Protein AF-A0A259S2K9-F1 (afdb_monomer)

Secondary structure (DSSP, 8-state):
-HHHHHHHHHHHHHHHHHHHHHHHHHTTGGGG-SBPTTT--BHHHHHHHHHHHHHHHHHHHHTTPPPPPHHHHHHHHHHHTT-TTHHHHHHHHHHHHHHS------

Sequence (106 aa):
MSNSIEWQQRYRRDFEELRSVFSAAAEHRSEREHFDAATGELGWVLYERDVMHDAVNRLRARLGRGPVTEDDVLRVERSASGHIDYAQKFALGCADLVHEESFARA

Structure (mmCIF, N/CA/C/O backbone):
data_AF-A0A259S2K9-F1
#
_entry.id   AF-A0A259S2K9-F1
#
loop_
_atom_site.group_PDB
_atom_site.id
_atom_site.type_symbol
_atom_site.label_atom_id
_atom_site.label_alt_id
_atom_site.label_comp_id
_atom_site.label_asym_id
_atom_site.label_entity_id
_atom_site.label_seq_id
_atom_site.pdbx_PDB_ins_code
_atom_site.Cartn_x
_atom_site.Cartn_y
_atom_site.Cartn_z
_atom_site.occupancy
_atom_site.B_iso_or_equiv
_atom_site.auth_seq_id
_atom_site.auth_comp_id
_atom_site.auth_asym_id
_atom_site.auth_atom_id
_atom_site.pdbx_PDB_model_num
ATOM 1 N N . MET A 1 1 ? -11.110 4.839 28.355 1.00 51.06 1 MET A N 1
ATOM 2 C CA . MET A 1 1 ? -9.664 4.518 28.265 1.00 51.06 1 MET A CA 1
ATOM 3 C C . MET A 1 1 ? -9.380 3.193 27.549 1.00 51.06 1 MET A C 1
ATOM 5 O O . MET A 1 1 ? -8.422 3.155 26.794 1.00 51.06 1 MET A O 1
ATOM 9 N N . SER A 1 2 ? -10.216 2.154 27.692 1.00 60.84 2 SER A N 1
ATOM 10 C CA . SER A 1 2 ? -10.039 0.846 27.021 1.00 60.84 2 SER A CA 1
ATOM 11 C C . SER A 1 2 ? -9.989 0.921 25.475 1.00 60.84 2 SER A C 1
ATOM 13 O O . SER A 1 2 ? -9.100 0.344 24.858 1.00 60.84 2 SER A O 1
ATOM 15 N N . ASN A 1 3 ? -10.819 1.778 24.863 1.00 73.19 3 ASN A N 1
ATOM 16 C CA . ASN A 1 3 ? -10.915 1.928 23.400 1.00 73.19 3 ASN A CA 1
ATOM 17 C C . ASN A 1 3 ? -9.629 2.461 22.714 1.00 73.19 3 ASN A C 1
ATOM 19 O O . ASN A 1 3 ? -9.413 2.225 21.530 1.00 73.19 3 ASN A O 1
ATOM 23 N N . SER A 1 4 ? -8.760 3.177 23.445 1.00 80.88 4 SER A N 1
ATOM 24 C CA . SER A 1 4 ? -7.517 3.749 22.888 1.00 80.88 4 SER A CA 1
ATOM 25 C C . SER A 1 4 ? -6.399 2.705 22.784 1.00 80.88 4 SER A C 1
ATOM 27 O O . SER A 1 4 ? -5.699 2.633 21.778 1.00 80.88 4 SER A O 1
ATOM 29 N N . ILE A 1 5 ? -6.277 1.834 23.792 1.00 88.38 5 ILE A N 1
ATOM 30 C CA . ILE A 1 5 ? -5.250 0.783 23.828 1.00 88.38 5 ILE A CA 1
ATOM 31 C C . ILE A 1 5 ? -5.527 -0.271 22.752 1.00 88.38 5 ILE A C 1
ATOM 33 O O . ILE A 1 5 ? -4.612 -0.680 22.041 1.00 88.38 5 ILE A O 1
ATOM 37 N N . GLU A 1 6 ? -6.784 -0.687 22.593 1.00 89.69 6 GLU A N 1
ATOM 38 C CA . GLU A 1 6 ? -7.169 -1.644 21.550 1.00 89.69 6 GLU A CA 1
ATOM 39 C C . GLU A 1 6 ? -6.932 -1.084 20.144 1.00 89.69 6 GLU A C 1
ATOM 41 O O . GLU A 1 6 ? -6.423 -1.793 19.273 1.00 89.69 6 GLU A O 1
ATOM 46 N N . TRP A 1 7 ? -7.229 0.203 19.932 1.00 90.00 7 TRP A N 1
ATOM 47 C CA . TRP A 1 7 ? -6.943 0.871 18.666 1.00 90.00 7 TRP A CA 1
ATOM 48 C C . TRP A 1 7 ? -5.440 0.887 18.364 1.00 90.00 7 TRP A C 1
ATOM 50 O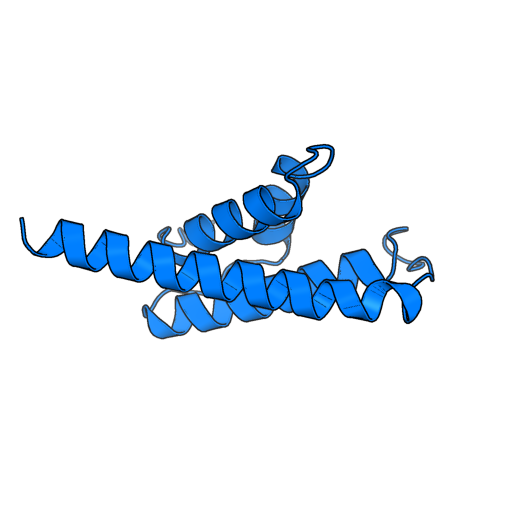 O . TRP A 1 7 ? -5.043 0.460 17.283 1.00 90.00 7 TRP A O 1
ATOM 60 N N . GLN A 1 8 ? -4.602 1.285 19.327 1.00 92.56 8 GLN A N 1
ATOM 61 C CA . GLN A 1 8 ? -3.143 1.325 19.158 1.00 92.56 8 GLN A CA 1
ATOM 62 C C . GLN A 1 8 ? -2.553 -0.060 18.875 1.00 92.56 8 GLN A C 1
ATOM 64 O O . GLN A 1 8 ? -1.662 -0.204 18.038 1.00 92.56 8 GLN A O 1
ATOM 69 N N . GLN A 1 9 ? -3.046 -1.097 19.559 1.00 95.19 9 GLN A N 1
ATOM 70 C CA . GLN A 1 9 ? -2.589 -2.467 19.330 1.00 95.19 9 GLN A CA 1
ATOM 71 C C . GLN A 1 9 ? -2.954 -2.971 17.937 1.00 95.19 9 GLN A C 1
ATOM 73 O O . GLN A 1 9 ? -2.133 -3.634 17.302 1.00 95.19 9 GLN A O 1
ATOM 78 N N . ARG A 1 10 ? -4.164 -2.658 17.466 1.00 95.75 10 ARG A N 1
ATOM 79 C CA . ARG A 1 10 ? -4.612 -3.019 16.123 1.00 95.75 10 ARG A CA 1
ATOM 80 C C . ARG A 1 10 ? -3.825 -2.268 15.052 1.00 95.75 10 ARG A C 1
ATOM 82 O O . ARG A 1 10 ? -3.245 -2.925 14.203 1.00 95.75 10 ARG A O 1
ATOM 89 N N . TYR A 1 11 ? -3.704 -0.945 15.169 1.00 96.31 11 TYR A N 1
ATOM 90 C CA . TYR A 1 11 ? -2.917 -0.132 14.237 1.00 96.31 11 TYR A CA 1
ATOM 91 C C . TYR A 1 11 ? -1.484 -0.652 14.113 1.00 9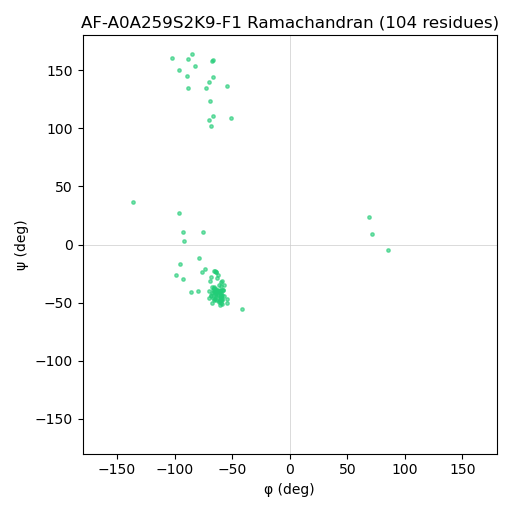6.31 11 TYR A C 1
ATOM 93 O O . TYR A 1 11 ? -0.983 -0.874 13.017 1.00 96.31 11 TYR A O 1
ATOM 101 N N . ARG A 1 12 ? -0.831 -0.932 15.249 1.00 97.50 12 ARG A N 1
ATOM 102 C CA . ARG A 1 12 ? 0.523 -1.494 15.251 1.00 97.50 12 ARG A CA 1
ATOM 103 C C . ARG A 1 12 ? 0.586 -2.851 14.551 1.00 97.50 12 ARG A C 1
ATOM 105 O O . ARG A 1 12 ? 1.554 -3.111 13.852 1.00 97.50 12 ARG A O 1
ATOM 112 N N . ARG A 1 13 ? -0.410 -3.720 14.747 1.00 98.25 13 ARG A N 1
ATOM 113 C CA . ARG A 1 13 ? -0.470 -5.024 14.070 1.00 98.25 13 ARG A CA 1
ATOM 114 C C . ARG A 1 13 ? -0.604 -4.855 12.559 1.00 98.25 13 ARG A C 1
ATOM 116 O O . ARG A 1 13 ? 0.146 -5.491 11.829 1.00 98.25 13 ARG A O 1
ATOM 123 N N . ASP A 1 14 ? -1.520 -4.001 12.122 1.00 98.19 14 ASP A N 1
ATOM 124 C CA . ASP A 1 14 ? -1.809 -3.782 10.705 1.00 98.19 14 ASP A CA 1
ATOM 125 C C . ASP A 1 14 ? -0.605 -3.123 10.004 1.00 98.19 14 ASP A C 1
ATOM 127 O O . ASP A 1 14 ? -0.211 -3.549 8.921 1.00 98.19 14 ASP A O 1
ATOM 131 N N . PHE A 1 15 ? 0.068 -2.177 10.669 1.00 98.31 15 PHE A N 1
ATOM 132 C CA . PHE A 1 15 ? 1.341 -1.609 10.216 1.00 98.31 15 PHE A CA 1
ATOM 133 C C . PHE A 1 15 ? 2.446 -2.667 10.056 1.00 98.31 15 PHE A C 1
ATOM 135 O O . PHE A 1 15 ? 3.123 -2.700 9.030 1.00 98.31 15 PHE A O 1
ATOM 142 N N . GLU A 1 16 ? 2.639 -3.543 11.046 1.00 98.44 16 GLU A N 1
ATOM 143 C CA . GLU A 1 16 ? 3.656 -4.600 10.969 1.00 98.44 16 GLU A CA 1
ATOM 144 C C . GLU A 1 16 ? 3.339 -5.631 9.874 1.00 98.44 16 GLU A C 1
ATOM 146 O O . GLU A 1 16 ? 4.247 -6.078 9.171 1.00 98.44 16 GLU A O 1
ATOM 151 N N . GLU A 1 17 ? 2.058 -5.967 9.676 1.00 98.50 17 GLU A N 1
ATOM 152 C CA . GLU A 1 17 ? 1.604 -6.824 8.573 1.00 98.50 17 GLU A CA 1
ATOM 153 C C . GLU A 1 17 ? 1.932 -6.183 7.218 1.00 98.50 17 GLU A C 1
ATOM 155 O O . GLU A 1 17 ? 2.555 -6.824 6.374 1.00 98.50 17 GLU A O 1
ATOM 160 N N . LEU A 1 18 ? 1.592 -4.906 7.026 1.00 98.62 18 LEU A N 1
ATOM 161 C CA . LEU A 1 18 ? 1.878 -4.167 5.793 1.00 98.62 18 LEU A CA 1
ATOM 162 C C . LEU A 1 18 ? 3.380 -4.032 5.529 1.00 98.62 18 LEU A C 1
ATOM 164 O O . LEU A 1 18 ? 3.830 -4.209 4.399 1.00 98.62 18 LEU A O 1
ATOM 168 N N . ARG A 1 19 ? 4.179 -3.789 6.571 1.00 98.19 19 ARG A N 1
ATOM 169 C CA . ARG A 1 19 ? 5.640 -3.755 6.455 1.00 98.19 19 ARG A CA 1
ATOM 170 C C . ARG A 1 19 ? 6.196 -5.109 6.015 1.00 98.19 19 ARG A C 1
ATOM 172 O O . ARG A 1 19 ? 7.048 -5.156 5.134 1.00 98.19 19 ARG A O 1
ATOM 179 N N . SER A 1 20 ? 5.696 -6.202 6.594 1.00 98.31 20 SER A N 1
ATOM 180 C CA . SER A 1 20 ? 6.091 -7.559 6.207 1.00 98.31 20 SER A CA 1
ATOM 181 C C . SER A 1 20 ? 5.687 -7.894 4.770 1.00 98.31 20 SER A C 1
ATOM 183 O O . SER A 1 20 ? 6.470 -8.514 4.057 1.00 98.31 20 SER A O 1
ATOM 185 N N . VAL A 1 21 ? 4.484 -7.493 4.346 1.00 98.44 21 VAL A N 1
ATOM 186 C CA . VAL A 1 21 ? 3.997 -7.665 2.970 1.00 98.44 21 VAL A CA 1
ATOM 187 C C . VAL A 1 21 ? 4.902 -6.930 1.985 1.00 98.44 21 VAL A C 1
ATOM 189 O O . VAL A 1 21 ? 5.344 -7.526 1.005 1.00 98.44 21 VAL A O 1
ATOM 192 N N . PHE A 1 22 ? 5.235 -5.670 2.274 1.00 98.00 22 PHE A N 1
ATOM 193 C CA . PHE A 1 22 ? 6.139 -4.890 1.438 1.00 98.00 22 PHE A CA 1
ATOM 194 C C . PHE A 1 22 ? 7.526 -5.540 1.333 1.00 98.00 22 PHE A C 1
ATOM 196 O O . PHE A 1 22 ? 8.068 -5.671 0.238 1.00 98.00 22 PHE A O 1
ATOM 203 N N . SER A 1 23 ? 8.098 -5.985 2.458 1.00 96.94 23 SER A N 1
ATOM 204 C CA . SER A 1 23 ? 9.396 -6.670 2.459 1.00 96.94 23 SER A CA 1
ATOM 205 C C . SER A 1 23 ? 9.383 -7.940 1.610 1.00 96.94 23 SER A C 1
ATOM 207 O O . SER A 1 23 ? 10.302 -8.127 0.822 1.00 96.94 23 SER A O 1
ATOM 209 N N . ALA A 1 24 ? 8.332 -8.758 1.710 1.00 97.94 24 ALA A N 1
ATOM 210 C CA . ALA A 1 24 ? 8.190 -9.955 0.886 1.00 97.94 24 ALA A CA 1
ATOM 211 C C . ALA A 1 24 ? 8.058 -9.614 -0.609 1.00 97.94 24 ALA A C 1
ATOM 213 O O . ALA A 1 24 ? 8.678 -10.261 -1.445 1.00 97.94 24 ALA A O 1
ATOM 214 N N . ALA A 1 25 ? 7.306 -8.568 -0.969 1.00 97.44 25 ALA A N 1
ATOM 215 C CA . ALA A 1 25 ? 7.211 -8.122 -2.360 1.00 97.44 25 ALA A CA 1
ATOM 216 C C . ALA A 1 25 ? 8.569 -7.647 -2.909 1.00 97.44 25 ALA A C 1
ATOM 218 O O . ALA A 1 25 ? 8.934 -7.985 -4.037 1.00 97.44 25 ALA A O 1
ATOM 219 N N . ALA A 1 26 ? 9.344 -6.929 -2.091 1.00 95.81 26 ALA A N 1
ATOM 220 C CA . ALA A 1 26 ? 10.656 -6.406 -2.461 1.00 95.81 26 ALA A CA 1
ATOM 221 C C . ALA A 1 26 ? 11.709 -7.501 -2.725 1.00 95.81 26 ALA A C 1
ATOM 223 O O . ALA A 1 26 ? 12.672 -7.254 -3.456 1.00 95.81 26 ALA A O 1
ATOM 224 N N . GLU A 1 27 ? 11.537 -8.712 -2.185 1.00 97.06 27 GLU A N 1
ATOM 225 C CA . GLU A 1 27 ? 12.404 -9.864 -2.487 1.00 97.06 27 GLU A CA 1
ATOM 226 C C . GLU A 1 27 ? 12.320 -10.284 -3.967 1.00 97.06 27 GLU A C 1
ATOM 228 O O . GLU A 1 27 ? 13.286 -10.819 -4.507 1.00 97.06 27 GLU A O 1
ATOM 233 N N . HIS A 1 28 ? 11.223 -9.952 -4.657 1.00 95.31 28 HIS A N 1
ATOM 234 C CA . HIS A 1 28 ? 10.996 -10.280 -6.069 1.00 95.31 28 HIS A CA 1
ATOM 235 C C . HIS A 1 28 ? 11.441 -9.182 -7.051 1.00 95.31 28 HIS A C 1
ATOM 237 O O . HIS A 1 28 ? 11.130 -9.251 -8.242 1.00 95.31 28 HIS A O 1
ATOM 243 N N . ARG A 1 29 ? 12.167 -8.150 -6.597 1.00 96.44 29 ARG A N 1
ATOM 244 C CA . ARG A 1 29 ? 12.600 -7.034 -7.464 1.00 96.44 29 ARG A CA 1
ATOM 245 C C . ARG A 1 29 ? 13.415 -7.485 -8.672 1.00 96.44 29 ARG A C 1
ATOM 247 O O . ARG A 1 29 ? 13.158 -7.032 -9.786 1.00 96.44 29 ARG A O 1
ATOM 254 N N . SER A 1 30 ? 14.363 -8.392 -8.448 1.00 96.12 30 SER A N 1
ATOM 255 C CA . SER A 1 30 ? 15.262 -8.915 -9.485 1.00 96.12 30 SER A CA 1
ATOM 256 C C . SER A 1 30 ? 14.529 -9.710 -10.569 1.00 96.12 30 SER A C 1
ATOM 258 O O . SER A 1 30 ? 15.004 -9.818 -11.694 1.00 96.12 30 SER A O 1
ATOM 260 N N . GLU A 1 31 ? 13.341 -10.237 -10.270 1.00 94.81 31 GLU A N 1
ATOM 261 C CA . GLU A 1 31 ? 12.504 -10.955 -11.235 1.00 94.81 31 GLU A CA 1
ATOM 262 C C . GLU A 1 31 ? 11.738 -9.992 -12.162 1.00 94.81 31 GLU A C 1
ATOM 264 O O . GLU A 1 31 ? 11.134 -10.416 -13.150 1.00 94.81 31 GLU A O 1
ATOM 269 N N . ARG A 1 32 ? 11.727 -8.687 -11.847 1.00 94.06 32 ARG A N 1
ATOM 270 C CA . ARG A 1 32 ? 10.827 -7.688 -12.445 1.00 94.06 32 ARG A CA 1
ATOM 271 C C . ARG A 1 32 ? 11.538 -6.383 -12.819 1.00 94.06 32 ARG A C 1
ATOM 273 O O . ARG A 1 32 ? 10.957 -5.305 -12.736 1.00 94.06 32 ARG A O 1
ATOM 280 N N . GLU A 1 33 ? 12.781 -6.471 -13.282 1.00 93.31 33 GLU A N 1
ATOM 281 C CA . GLU A 1 33 ? 13.618 -5.320 -13.680 1.00 93.31 33 GLU A CA 1
ATOM 282 C C . GLU A 1 33 ? 13.239 -4.685 -15.036 1.00 93.31 33 GLU A C 1
ATOM 284 O O . GLU A 1 33 ? 13.971 -3.856 -15.574 1.00 93.31 33 GLU A O 1
ATOM 289 N N . HIS A 1 34 ? 12.098 -5.060 -15.616 1.00 94.12 34 HIS A N 1
ATOM 290 C CA . HIS A 1 34 ? 11.606 -4.483 -16.865 1.00 94.12 34 HIS A CA 1
ATOM 291 C C . HIS A 1 34 ? 10.875 -3.163 -16.613 1.00 94.12 34 HIS A C 1
ATOM 293 O O . HIS A 1 34 ? 10.298 -2.965 -15.550 1.00 94.12 34 HIS A O 1
ATOM 299 N N . PHE A 1 35 ? 10.856 -2.278 -17.606 1.00 95.62 35 PHE A N 1
ATOM 300 C CA . PHE A 1 35 ? 9.967 -1.119 -17.598 1.00 95.62 35 PHE A CA 1
ATOM 301 C C . PHE A 1 35 ? 8.630 -1.495 -18.227 1.00 95.62 35 PHE A C 1
ATOM 303 O O . PHE A 1 35 ? 8.592 -2.131 -19.284 1.00 95.62 35 PHE A O 1
ATOM 310 N N . ASP A 1 36 ? 7.542 -1.090 -17.589 1.00 94.31 36 ASP A N 1
ATOM 311 C CA . ASP A 1 36 ? 6.211 -1.172 -18.164 1.00 94.31 36 ASP A CA 1
ATOM 312 C C . ASP A 1 36 ? 6.030 -0.112 -19.260 1.00 94.31 36 ASP A C 1
ATOM 314 O O . ASP A 1 36 ? 6.396 1.053 -19.101 1.00 94.31 36 ASP A O 1
ATOM 318 N N . ALA A 1 37 ? 5.459 -0.519 -20.393 1.00 92.75 37 ALA A N 1
ATOM 319 C CA . ALA A 1 37 ? 5.368 0.332 -21.576 1.00 92.75 37 ALA A CA 1
ATOM 320 C C . ALA A 1 37 ? 4.283 1.418 -21.473 1.00 92.75 37 ALA A C 1
ATOM 322 O O . ALA A 1 37 ? 4.373 2.426 -22.173 1.00 92.75 37 ALA A O 1
ATOM 323 N N . ALA A 1 38 ? 3.255 1.219 -20.642 1.00 92.12 38 ALA A N 1
ATOM 324 C CA . ALA A 1 38 ? 2.141 2.156 -20.510 1.00 92.12 38 ALA A CA 1
ATOM 325 C C . ALA A 1 38 ? 2.447 3.270 -19.501 1.00 92.12 38 ALA A C 1
ATOM 327 O O . ALA A 1 38 ? 2.116 4.433 -19.729 1.00 92.12 38 ALA A O 1
ATOM 328 N N . THR A 1 39 ? 3.086 2.907 -18.392 1.00 91.31 39 THR A N 1
ATOM 329 C CA . THR A 1 39 ? 3.380 3.798 -17.262 1.00 91.31 39 THR A CA 1
ATOM 330 C C . THR A 1 39 ? 4.804 4.344 -17.287 1.00 91.31 39 THR A C 1
ATOM 332 O O . THR A 1 39 ? 5.055 5.422 -16.750 1.00 91.31 39 THR A O 1
ATOM 335 N N . GLY A 1 40 ? 5.742 3.623 -17.909 1.00 94.62 40 GLY A N 1
ATOM 336 C CA . GLY A 1 40 ? 7.171 3.925 -17.842 1.00 94.62 40 GLY A CA 1
ATOM 337 C C . GLY A 1 40 ? 7.804 3.621 -16.480 1.00 94.62 40 GLY A C 1
ATOM 338 O O . GLY A 1 40 ? 8.954 4.000 -16.256 1.00 94.62 40 GLY A O 1
ATOM 339 N N . GLU A 1 41 ? 7.086 2.964 -15.565 1.00 93.75 41 GLU A N 1
ATOM 340 C CA . GLU A 1 41 ? 7.607 2.557 -14.259 1.00 93.75 41 GLU A CA 1
ATOM 341 C C . GLU A 1 41 ? 8.270 1.175 -14.319 1.00 93.75 41 GLU A C 1
ATOM 343 O O . GLU A 1 41 ? 8.032 0.382 -15.230 1.00 93.75 41 GLU A O 1
ATOM 348 N N . LEU A 1 42 ? 9.125 0.872 -13.341 1.00 95.38 42 LEU A N 1
ATOM 349 C CA . LEU A 1 42 ? 9.719 -0.459 -13.212 1.00 95.38 42 LEU A CA 1
ATOM 350 C C . LEU A 1 42 ? 8.655 -1.475 -12.777 1.00 95.38 42 LEU A C 1
ATOM 352 O O . LEU A 1 42 ? 7.847 -1.203 -11.892 1.00 95.38 42 LEU A O 1
ATOM 356 N N . GLY A 1 43 ? 8.690 -2.678 -13.345 1.00 96.12 43 GLY A N 1
ATOM 357 C CA . GLY A 1 43 ? 7.713 -3.733 -13.085 1.00 96.12 43 GLY A CA 1
ATOM 358 C C . GLY A 1 43 ? 7.664 -4.150 -11.616 1.00 96.12 43 GLY A C 1
ATOM 359 O O . GLY A 1 43 ? 6.596 -4.482 -11.105 1.00 96.12 43 GLY A O 1
ATOM 360 N N . TRP A 1 44 ? 8.790 -4.084 -10.901 1.00 95.75 44 TRP A N 1
ATOM 361 C CA . TRP A 1 44 ? 8.804 -4.308 -9.455 1.00 95.75 44 TRP A CA 1
ATOM 362 C C . TRP A 1 44 ? 8.111 -3.192 -8.661 1.00 95.75 44 TRP A C 1
ATOM 364 O O . TRP A 1 44 ? 7.507 -3.500 -7.641 1.00 95.75 44 TRP A O 1
ATOM 374 N N . VAL A 1 45 ? 8.134 -1.935 -9.124 1.00 94.88 45 VAL A N 1
ATOM 375 C CA . VAL A 1 45 ? 7.396 -0.825 -8.483 1.00 94.88 45 VAL A CA 1
ATOM 376 C C . VAL A 1 45 ? 5.898 -1.081 -8.599 1.00 94.88 45 VAL A C 1
ATOM 378 O O . VAL A 1 45 ? 5.177 -1.027 -7.605 1.00 94.88 45 VAL A O 1
ATOM 381 N N . LEU A 1 46 ? 5.440 -1.428 -9.806 1.00 96.25 46 LEU A N 1
ATOM 382 C CA . LEU A 1 46 ? 4.035 -1.748 -10.060 1.00 96.25 46 LEU A CA 1
ATOM 383 C C . LEU A 1 46 ? 3.571 -2.935 -9.214 1.00 96.25 46 LEU A C 1
ATOM 385 O O . LEU A 1 46 ? 2.521 -2.866 -8.585 1.00 96.25 46 LEU A O 1
ATOM 389 N N . TYR A 1 47 ? 4.382 -3.991 -9.147 1.00 96.94 47 TYR A N 1
ATOM 390 C CA . TYR A 1 47 ? 4.084 -5.168 -8.337 1.00 96.94 47 TYR A CA 1
ATOM 391 C C . TYR A 1 47 ? 4.032 -4.858 -6.834 1.00 96.94 47 TYR A C 1
ATOM 393 O O . TYR A 1 47 ? 3.113 -5.295 -6.148 1.00 96.94 47 TYR A O 1
ATOM 401 N N . GLU A 1 48 ? 4.988 -4.089 -6.307 1.00 97.56 48 GLU A N 1
ATOM 402 C CA . GLU A 1 48 ? 4.975 -3.671 -4.900 1.00 97.56 48 GLU A CA 1
ATOM 403 C C . GLU A 1 48 ? 3.724 -2.858 -4.562 1.00 97.56 48 GLU A C 1
ATOM 405 O O . GLU A 1 48 ? 3.112 -3.076 -3.514 1.00 97.56 48 GLU A O 1
ATOM 410 N N . ARG A 1 49 ? 3.320 -1.946 -5.453 1.00 97.56 49 ARG A N 1
ATOM 411 C CA . ARG A 1 49 ? 2.112 -1.134 -5.280 1.00 97.56 49 ARG A CA 1
ATOM 412 C C . ARG A 1 49 ? 0.844 -1.980 -5.300 1.00 97.56 49 ARG A C 1
ATOM 414 O O . ARG A 1 49 ?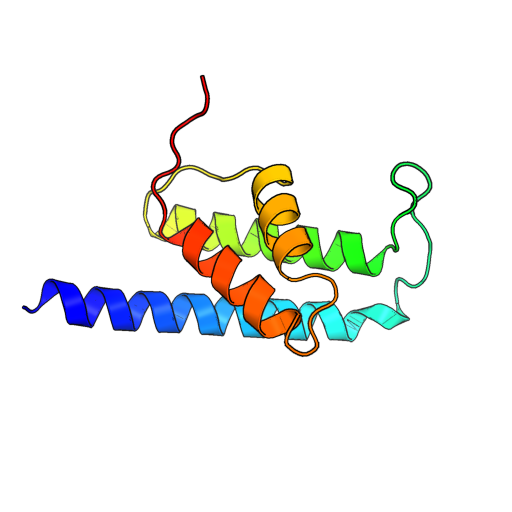 0.009 -1.807 -4.417 1.00 97.56 49 ARG A O 1
ATOM 421 N N . ASP A 1 50 ? 0.727 -2.888 -6.264 1.00 98.06 50 ASP A N 1
ATOM 422 C CA . ASP A 1 50 ? -0.403 -3.812 -6.418 1.00 98.06 50 ASP A CA 1
ATOM 423 C C . ASP A 1 50 ? -0.577 -4.691 -5.168 1.00 98.06 50 ASP A C 1
ATOM 425 O O . ASP A 1 50 ? -1.623 -4.686 -4.518 1.00 98.06 50 ASP A O 1
ATOM 429 N N . VAL A 1 51 ? 0.507 -5.328 -4.715 1.00 98.38 51 VAL A N 1
ATOM 430 C CA . VAL A 1 51 ? 0.504 -6.161 -3.503 1.00 98.38 51 VAL A CA 1
ATOM 431 C C . VAL A 1 51 ? 0.112 -5.360 -2.253 1.00 98.38 51 VAL A C 1
ATOM 433 O O . VAL A 1 51 ? -0.617 -5.857 -1.385 1.00 98.38 51 VAL A O 1
ATOM 436 N N . MET A 1 52 ? 0.579 -4.114 -2.138 1.00 98.56 52 MET A N 1
ATOM 437 C CA . MET A 1 52 ? 0.209 -3.235 -1.026 1.00 98.56 52 MET A CA 1
ATOM 438 C C . MET A 1 52 ? -1.254 -2.791 -1.103 1.00 98.56 52 MET A C 1
ATOM 440 O O . MET A 1 52 ? -1.928 -2.766 -0.072 1.00 98.56 52 MET A O 1
ATOM 444 N N . HIS A 1 53 ? -1.768 -2.487 -2.295 1.00 98.62 53 HIS A N 1
ATOM 445 C CA . HIS A 1 53 ? -3.171 -2.131 -2.516 1.00 98.62 53 HIS A CA 1
ATOM 446 C C . HIS A 1 53 ? -4.115 -3.264 -2.113 1.00 98.62 53 HIS A C 1
ATOM 448 O O . HIS A 1 53 ? -5.047 -3.040 -1.330 1.00 98.62 53 HIS A O 1
ATOM 454 N N . ASP A 1 54 ? -3.806 -4.491 -2.526 1.00 98.69 54 ASP A N 1
ATOM 455 C CA . ASP A 1 54 ? -4.529 -5.695 -2.119 1.00 98.69 54 ASP A CA 1
ATOM 456 C C . ASP A 1 54 ? -4.499 -5.905 -0.600 1.00 98.69 54 ASP A C 1
ATOM 458 O O . ASP A 1 54 ? -5.526 -6.192 0.031 1.00 98.69 54 ASP A O 1
ATOM 462 N N . ALA A 1 55 ? -3.333 -5.735 0.029 1.00 98.75 55 ALA A N 1
ATOM 463 C CA . ALA A 1 55 ? -3.193 -5.891 1.473 1.00 98.75 55 ALA A CA 1
ATOM 464 C C . ALA A 1 55 ? -3.983 -4.833 2.257 1.00 98.75 55 ALA A C 1
ATOM 466 O O . ALA A 1 55 ? -4.676 -5.179 3.221 1.00 98.75 55 ALA A O 1
ATOM 467 N N . VAL A 1 56 ? -3.938 -3.569 1.826 1.00 98.62 56 VAL A N 1
ATOM 468 C CA . VAL A 1 56 ? -4.731 -2.481 2.413 1.00 98.62 56 VAL A CA 1
ATOM 469 C C . VAL A 1 56 ? -6.217 -2.803 2.304 1.00 98.62 56 VAL A C 1
ATOM 471 O O . VAL A 1 56 ? -6.923 -2.779 3.311 1.00 98.62 5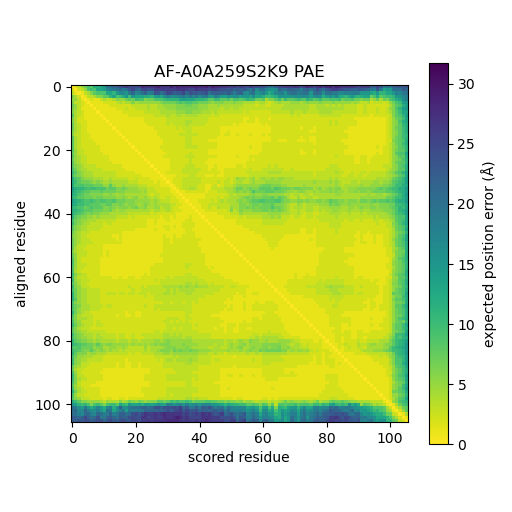6 VAL A O 1
ATOM 474 N N . ASN A 1 57 ? -6.703 -3.172 1.120 1.00 98.50 57 ASN A N 1
ATOM 475 C CA . ASN A 1 57 ? -8.120 -3.470 0.919 1.00 98.50 57 ASN A CA 1
ATOM 476 C C . ASN A 1 57 ? -8.586 -4.707 1.695 1.00 98.50 57 ASN A C 1
ATOM 478 O O . ASN A 1 57 ? -9.677 -4.691 2.272 1.00 98.50 57 ASN A O 1
ATOM 482 N N . ARG A 1 58 ? -7.744 -5.740 1.816 1.00 98.56 58 ARG A N 1
ATOM 483 C CA . ARG A 1 58 ? -8.006 -6.894 2.688 1.00 98.56 58 ARG A CA 1
ATOM 484 C C . ARG A 1 58 ? -8.178 -6.471 4.146 1.00 98.56 58 ARG A C 1
ATOM 486 O O . ARG A 1 58 ? -9.110 -6.925 4.812 1.00 98.56 58 ARG A O 1
ATOM 493 N N . LEU A 1 59 ? -7.286 -5.626 4.660 1.00 98.25 59 LEU A N 1
ATOM 494 C CA . LEU A 1 59 ? -7.356 -5.142 6.040 1.00 98.25 59 LEU A CA 1
ATOM 495 C C . LEU A 1 59 ? -8.574 -4.234 6.254 1.00 98.25 59 LEU A C 1
ATOM 497 O O . LEU A 1 59 ? -9.304 -4.415 7.227 1.00 98.25 59 LEU A O 1
ATOM 501 N N . ARG A 1 60 ? -8.878 -3.344 5.306 1.00 97.75 60 ARG A N 1
ATOM 502 C CA . ARG A 1 60 ? -10.086 -2.503 5.330 1.00 97.75 60 ARG A CA 1
ATOM 503 C C . ARG A 1 60 ? -11.367 -3.332 5.365 1.00 97.75 60 ARG A C 1
ATOM 505 O O . ARG A 1 60 ? -12.238 -3.056 6.191 1.00 97.75 60 ARG A O 1
ATOM 512 N N . ALA A 1 61 ? -11.450 -4.393 4.561 1.00 97.38 61 ALA A N 1
ATOM 513 C CA . ALA A 1 61 ? -12.585 -5.311 4.563 1.00 97.38 61 ALA A CA 1
ATOM 514 C C . ALA A 1 61 ? -12.781 -5.995 5.929 1.00 97.38 61 ALA A C 1
ATOM 516 O O . ALA A 1 61 ? -13.911 -6.091 6.409 1.00 97.38 61 ALA A O 1
ATOM 517 N N . ARG A 1 62 ? -11.697 -6.392 6.618 1.00 96.44 62 ARG A N 1
ATOM 518 C CA . ARG A 1 62 ? -11.764 -6.942 7.992 1.00 96.44 62 ARG A CA 1
ATOM 519 C C . ARG A 1 62 ? -12.317 -5.937 9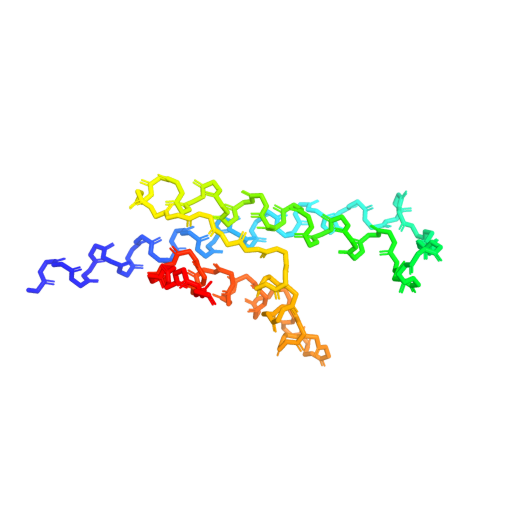.011 1.00 96.44 62 ARG A C 1
ATOM 521 O O . ARG A 1 62 ? -12.876 -6.351 10.022 1.00 96.44 62 ARG A O 1
ATOM 528 N N . LEU A 1 63 ? -12.171 -4.638 8.750 1.00 93.75 63 LEU A N 1
ATOM 529 C CA . LEU A 1 63 ? -12.707 -3.551 9.577 1.00 93.75 63 LEU A CA 1
ATOM 530 C C . LEU A 1 63 ? -14.104 -3.082 9.136 1.00 93.75 63 LEU A C 1
ATOM 532 O O . LEU A 1 63 ? -14.619 -2.121 9.704 1.00 93.75 63 LEU A O 1
ATOM 536 N N . GLY A 1 64 ? -14.712 -3.719 8.128 1.00 95.25 64 GLY A N 1
ATOM 537 C CA . GLY A 1 64 ? -16.003 -3.302 7.575 1.00 95.25 64 GLY A CA 1
ATOM 538 C C . GLY A 1 64 ? -15.948 -1.972 6.815 1.00 95.25 64 GLY A C 1
ATOM 539 O O . GLY A 1 64 ? -16.960 -1.283 6.709 1.00 95.25 64 GLY A O 1
ATOM 540 N N . ARG A 1 65 ? -14.770 -1.582 6.316 1.00 94.12 65 ARG A N 1
ATOM 541 C CA . ARG A 1 65 ? -14.563 -0.348 5.547 1.00 94.12 65 ARG A CA 1
ATOM 542 C C . ARG A 1 65 ? -14.605 -0.627 4.042 1.00 94.12 65 ARG A C 1
ATOM 544 O O . ARG A 1 65 ? -14.227 -1.710 3.601 1.00 94.12 65 ARG A O 1
ATOM 551 N N . GLY A 1 66 ? -15.039 0.363 3.258 1.00 95.56 66 GLY A N 1
ATOM 552 C CA . GLY A 1 66 ? -15.019 0.287 1.792 1.00 95.56 66 GLY A CA 1
ATOM 553 C C . GLY A 1 66 ? -13.591 0.278 1.231 1.00 95.56 66 GLY A C 1
ATOM 554 O O . GLY A 1 66 ? -12.681 0.730 1.928 1.00 95.56 66 GLY A O 1
ATOM 555 N N . PRO A 1 67 ? -13.361 -0.220 0.006 1.00 97.12 67 PRO A N 1
ATOM 556 C CA . PRO A 1 67 ? -12.027 -0.262 -0.591 1.00 97.12 67 PRO A CA 1
ATOM 557 C C . PRO A 1 67 ? -11.478 1.145 -0.884 1.00 97.12 67 PRO A C 1
ATOM 559 O O . PRO A 1 67 ? -12.240 2.105 -1.003 1.00 97.12 67 PRO A O 1
ATOM 562 N N . VAL A 1 68 ? -10.156 1.253 -1.004 1.00 97.06 68 VAL A N 1
ATOM 563 C CA . VAL A 1 68 ? -9.451 2.419 -1.562 1.00 97.06 68 VAL A CA 1
ATOM 564 C C . VAL A 1 68 ? -8.992 2.127 -2.986 1.00 97.06 68 VAL A C 1
ATOM 566 O O . VAL A 1 68 ? -8.906 0.969 -3.402 1.00 97.06 68 VAL A O 1
ATOM 569 N N . THR A 1 69 ? -8.704 3.182 -3.738 1.00 96.56 69 THR A N 1
ATOM 570 C CA . THR A 1 69 ? -8.224 3.084 -5.122 1.00 96.56 69 THR A CA 1
ATOM 571 C C . THR A 1 69 ? -6.708 2.889 -5.173 1.00 96.56 69 THR A C 1
ATOM 573 O O . THR A 1 69 ? -6.008 3.149 -4.193 1.00 96.56 69 THR A O 1
ATOM 576 N N . GLU A 1 70 ? -6.183 2.463 -6.322 1.00 95.62 70 GLU A N 1
ATOM 577 C CA . GLU A 1 70 ? -4.731 2.444 -6.556 1.00 95.62 70 GLU A CA 1
ATOM 578 C C . GLU A 1 70 ? -4.122 3.850 -6.430 1.00 95.62 70 GLU A C 1
ATOM 580 O O . GLU A 1 70 ? -3.036 4.003 -5.872 1.00 95.62 70 GLU A O 1
ATOM 585 N N . ASP A 1 71 ? -4.846 4.892 -6.857 1.00 96.12 71 ASP A N 1
ATOM 586 C CA . ASP A 1 71 ? -4.418 6.292 -6.742 1.00 96.12 71 ASP A CA 1
ATOM 587 C C . ASP A 1 71 ? -4.212 6.730 -5.283 1.00 96.12 71 ASP A C 1
ATOM 589 O O .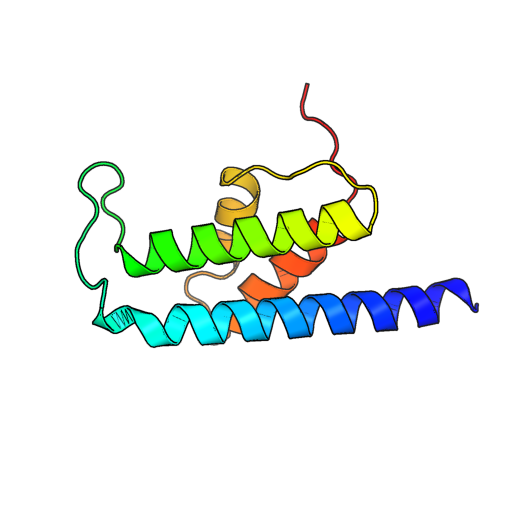 ASP A 1 71 ? -3.303 7.512 -4.984 1.00 96.12 71 ASP A O 1
ATOM 593 N N . ASP A 1 72 ? -5.022 6.217 -4.351 1.00 97.31 72 ASP A N 1
ATOM 594 C CA . ASP A 1 72 ? -4.841 6.481 -2.921 1.00 97.31 72 ASP A CA 1
ATOM 595 C C . ASP A 1 72 ? -3.519 5.896 -2.413 1.00 97.31 72 ASP A C 1
ATOM 597 O O . ASP A 1 72 ? -2.789 6.566 -1.677 1.00 97.31 72 ASP A O 1
ATOM 601 N N . VAL A 1 73 ? -3.185 4.676 -2.843 1.00 97.50 73 VAL A N 1
ATOM 602 C CA . VAL A 1 73 ? -1.926 4.002 -2.496 1.00 97.50 73 VAL A CA 1
ATOM 603 C C . VAL A 1 73 ? -0.743 4.713 -3.147 1.00 97.50 73 VAL A C 1
ATOM 605 O O . VAL A 1 73 ? 0.232 5.013 -2.461 1.00 97.50 73 VAL A O 1
ATOM 608 N N . LEU A 1 74 ? -0.850 5.078 -4.426 1.00 96.56 74 LEU A N 1
ATOM 609 C CA . LEU A 1 74 ? 0.165 5.842 -5.155 1.00 96.56 74 LEU A CA 1
ATOM 610 C C . LEU A 1 74 ? 0.446 7.199 -4.493 1.00 96.56 74 LEU A C 1
ATOM 612 O O . LEU A 1 74 ? 1.595 7.635 -4.415 1.00 96.56 74 LEU A O 1
ATOM 616 N N . ARG A 1 75 ? -0.585 7.885 -3.985 1.00 96.50 75 ARG A N 1
ATOM 617 C CA . ARG A 1 75 ? -0.418 9.140 -3.235 1.00 96.50 75 ARG A CA 1
ATOM 618 C C . ARG A 1 75 ? 0.428 8.932 -1.981 1.00 96.50 75 ARG A C 1
ATOM 620 O O . ARG A 1 75 ? 1.299 9.755 -1.695 1.00 96.50 75 ARG A O 1
ATOM 627 N N . VAL A 1 76 ? 0.175 7.856 -1.240 1.00 96.81 76 VAL A N 1
ATOM 628 C CA . VAL A 1 76 ? 0.970 7.512 -0.059 1.00 96.81 76 VAL A CA 1
ATOM 629 C C . VAL A 1 76 ? 2.393 7.124 -0.455 1.00 96.81 76 VAL A C 1
ATOM 631 O O . VAL A 1 76 ? 3.342 7.638 0.135 1.00 96.81 76 VAL A O 1
ATOM 634 N N . GLU A 1 77 ? 2.558 6.285 -1.474 1.00 97.25 77 GLU A N 1
ATOM 635 C CA . GLU A 1 77 ? 3.863 5.863 -1.984 1.00 97.25 77 GLU A CA 1
ATOM 636 C C . GLU A 1 77 ? 4.733 7.070 -2.348 1.00 97.25 77 GLU A C 1
ATOM 638 O O . GLU A 1 77 ? 5.845 7.207 -1.840 1.00 97.25 77 GLU A O 1
ATOM 643 N N . ARG A 1 78 ? 4.187 8.016 -3.125 1.00 95.69 78 ARG A N 1
ATOM 644 C CA . ARG A 1 78 ? 4.874 9.255 -3.528 1.00 95.69 78 ARG A CA 1
ATOM 645 C C . ARG A 1 78 ? 5.319 10.109 -2.345 1.00 95.69 78 ARG A C 1
ATOM 647 O O . ARG A 1 78 ? 6.334 10.790 -2.441 1.00 95.69 78 ARG A O 1
ATOM 654 N N . SER A 1 79 ? 4.578 10.085 -1.236 1.00 94.00 79 SER A N 1
ATOM 655 C CA . SER A 1 79 ? 4.970 10.797 -0.012 1.00 94.00 79 SER A CA 1
ATOM 656 C C . SER A 1 79 ? 6.134 10.127 0.731 1.00 94.00 79 SER A C 1
ATOM 658 O O . SER A 1 79 ? 6.830 10.777 1.510 1.00 94.00 79 SER A O 1
ATOM 660 N N . ALA A 1 80 ? 6.362 8.835 0.482 1.00 93.94 80 ALA A N 1
ATOM 661 C CA . ALA A 1 80 ? 7.478 8.069 1.019 1.00 93.94 80 ALA A CA 1
ATOM 662 C C . ALA A 1 80 ? 8.697 8.066 0.077 1.00 93.94 80 ALA A C 1
ATOM 664 O O . ALA A 1 80 ? 9.832 7.952 0.550 1.00 93.94 80 ALA A O 1
ATOM 665 N N . SER A 1 81 ? 8.485 8.161 -1.240 1.00 91.69 81 SER A N 1
ATOM 666 C CA . SER A 1 81 ? 9.540 8.094 -2.256 1.00 91.69 81 SER A CA 1
ATOM 667 C C . SER A 1 81 ? 10.659 9.112 -2.002 1.00 91.69 81 SER A C 1
ATOM 669 O O . SER A 1 81 ? 10.419 10.275 -1.690 1.00 91.69 81 SER A O 1
ATOM 671 N N . 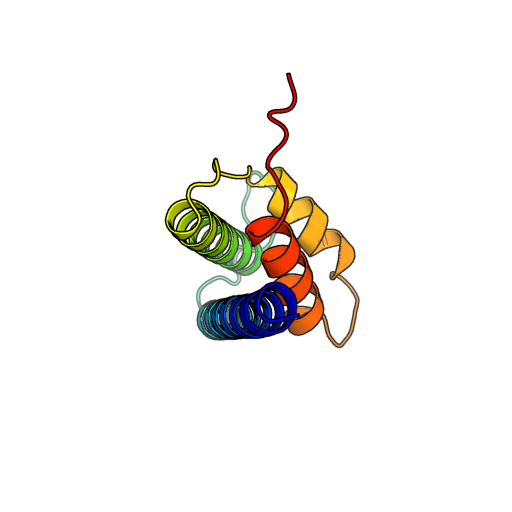GLY A 1 82 ? 11.912 8.673 -2.153 1.00 90.19 82 GLY A N 1
ATOM 672 C CA . GLY A 1 82 ? 13.099 9.511 -1.933 1.00 90.19 82 GLY A CA 1
ATOM 673 C C . GLY A 1 82 ? 13.575 9.585 -0.479 1.00 90.19 82 GLY A C 1
ATOM 674 O O . GLY A 1 82 ? 14.640 10.143 -0.215 1.00 90.19 82 GLY A O 1
ATOM 675 N N . HIS A 1 83 ? 12.845 8.991 0.467 1.00 92.75 83 HIS A N 1
ATOM 676 C CA . HIS A 1 83 ? 13.312 8.852 1.840 1.00 92.75 83 HIS A CA 1
ATOM 677 C C . HIS A 1 83 ? 14.111 7.558 2.064 1.00 92.75 83 HIS A C 1
ATOM 679 O O . HIS A 1 83 ? 13.791 6.508 1.512 1.00 92.75 83 HIS A O 1
ATOM 685 N N . ILE A 1 84 ? 15.137 7.612 2.923 1.00 92.44 84 ILE A N 1
ATOM 686 C CA . ILE A 1 84 ? 15.948 6.433 3.288 1.00 92.44 84 ILE A CA 1
ATOM 687 C C . ILE A 1 84 ? 15.123 5.357 4.012 1.00 92.44 84 ILE A C 1
ATOM 689 O O . ILE A 1 84 ? 15.405 4.169 3.902 1.00 92.44 84 ILE A O 1
ATOM 693 N N . ASP A 1 85 ? 14.072 5.776 4.717 1.00 93.50 85 ASP A N 1
ATOM 694 C CA . ASP A 1 85 ? 13.100 4.941 5.418 1.00 93.50 85 ASP A CA 1
ATOM 695 C C . ASP A 1 85 ? 11.837 4.683 4.574 1.00 93.50 85 ASP A C 1
ATOM 697 O O . ASP A 1 85 ? 10.764 4.428 5.122 1.00 93.50 85 ASP A O 1
ATOM 701 N N . TYR A 1 86 ? 11.964 4.723 3.240 1.00 94.00 86 TYR A N 1
ATOM 702 C CA . TYR A 1 86 ? 10.877 4.545 2.268 1.00 94.00 86 TYR A CA 1
ATOM 703 C C . TYR A 1 86 ? 9.895 3.427 2.644 1.00 94.00 86 TYR A C 1
ATOM 705 O O . TYR A 1 86 ? 8.704 3.684 2.800 1.00 94.00 86 TYR A O 1
ATOM 713 N N . ALA A 1 87 ? 10.395 2.206 2.863 1.00 93.25 87 ALA A N 1
ATOM 714 C CA . ALA A 1 87 ? 9.567 1.043 3.184 1.00 93.25 87 ALA A CA 1
ATOM 715 C C . ALA A 1 87 ? 8.723 1.252 4.453 1.00 93.25 87 ALA A C 1
ATOM 717 O O . ALA A 1 87 ? 7.557 0.864 4.513 1.00 93.25 87 ALA A O 1
ATOM 718 N N . GLN A 1 88 ? 9.301 1.897 5.471 1.00 95.8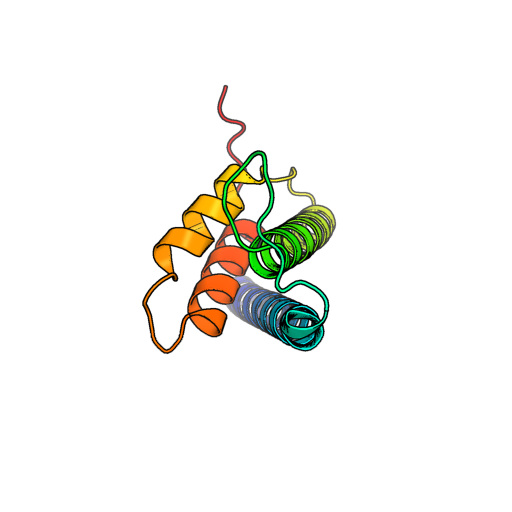1 88 GLN A N 1
ATOM 719 C CA . GLN A 1 88 ? 8.608 2.182 6.722 1.00 95.81 88 GLN A CA 1
ATOM 720 C C . GLN A 1 88 ? 7.531 3.250 6.528 1.00 95.81 88 GLN A C 1
ATOM 722 O O . GLN A 1 88 ? 6.408 3.064 6.990 1.00 95.81 88 GLN A O 1
ATOM 727 N N . LYS A 1 89 ? 7.847 4.345 5.830 1.00 96.50 89 LYS A N 1
ATOM 728 C CA . LYS A 1 89 ? 6.880 5.417 5.556 1.00 96.50 89 LYS A CA 1
ATOM 729 C C . LYS A 1 89 ? 5.733 4.956 4.671 1.00 96.50 89 LYS A C 1
ATOM 731 O O . LYS A 1 89 ? 4.588 5.310 4.940 1.00 96.50 89 LYS A O 1
ATOM 736 N N . PHE A 1 90 ? 6.025 4.144 3.659 1.00 97.88 90 PHE A N 1
ATOM 737 C CA . PHE A 1 90 ? 4.995 3.617 2.779 1.00 97.88 90 PHE A CA 1
ATOM 738 C C . PHE A 1 90 ? 4.036 2.694 3.543 1.00 97.88 90 PHE A C 1
ATOM 740 O O . PHE A 1 90 ? 2.821 2.877 3.470 1.00 97.88 90 PHE A O 1
ATOM 747 N N . ALA A 1 91 ? 4.567 1.783 4.367 1.00 98.12 91 ALA A N 1
ATOM 748 C CA . ALA A 1 91 ? 3.751 0.927 5.227 1.00 98.12 91 ALA A CA 1
ATOM 749 C C . ALA A 1 91 ? 2.942 1.723 6.271 1.00 98.12 91 ALA A C 1
ATOM 751 O O . ALA A 1 91 ? 1.782 1.389 6.509 1.00 98.12 91 ALA A O 1
ATOM 752 N N . LEU A 1 92 ? 3.510 2.784 6.862 1.00 97.62 92 LEU A N 1
ATOM 753 C CA . LEU A 1 92 ? 2.794 3.673 7.790 1.00 97.62 92 LEU A CA 1
ATOM 754 C C . LEU A 1 92 ? 1.602 4.349 7.115 1.00 97.62 92 LEU A C 1
ATOM 756 O O . LEU A 1 92 ? 0.483 4.239 7.606 1.00 97.62 92 LEU A O 1
ATOM 760 N N . GLY A 1 93 ? 1.807 4.988 5.964 1.00 97.69 93 GLY A N 1
ATOM 761 C CA . GLY A 1 93 ? 0.697 5.644 5.281 1.00 97.69 93 GLY A CA 1
ATOM 762 C C . GLY A 1 93 ? -0.336 4.651 4.728 1.00 97.69 93 GLY A C 1
ATOM 763 O O . GLY A 1 93 ? -1.518 4.971 4.660 1.00 97.69 93 GLY A O 1
ATOM 764 N N . CYS A 1 94 ? 0.063 3.418 4.397 1.00 98.44 94 CYS A N 1
ATOM 765 C CA . CYS A 1 94 ? -0.888 2.350 4.085 1.00 98.44 94 CYS A CA 1
ATOM 766 C C . CYS A 1 94 ? -1.699 1.928 5.322 1.00 98.44 94 CYS A C 1
ATOM 768 O O . CYS A 1 94 ? -2.892 1.662 5.202 1.00 98.44 94 CYS A O 1
ATOM 770 N N . ALA A 1 95 ? -1.095 1.904 6.514 1.00 98.06 95 ALA A N 1
ATOM 771 C CA . ALA A 1 95 ? -1.822 1.662 7.760 1.00 98.06 95 ALA A CA 1
ATOM 772 C C . ALA A 1 95 ? -2.807 2.804 8.061 1.00 98.06 95 ALA A C 1
ATOM 774 O O . ALA A 1 95 ? -3.941 2.546 8.466 1.00 98.06 95 ALA A O 1
ATOM 775 N N . ASP A 1 96 ? -2.429 4.053 7.780 1.00 97.44 96 ASP A N 1
ATOM 776 C CA . ASP A 1 96 ? -3.350 5.191 7.857 1.00 97.44 96 ASP A CA 1
ATOM 777 C C . ASP A 1 96 ? -4.531 4.994 6.899 1.00 97.44 96 ASP A C 1
ATOM 779 O O . ASP A 1 96 ? -5.681 5.034 7.339 1.00 97.44 96 ASP A O 1
ATOM 783 N N . LEU A 1 97 ? -4.275 4.623 5.636 1.00 97.25 97 LEU A N 1
ATOM 784 C CA . LEU A 1 97 ? -5.334 4.261 4.690 1.00 97.25 97 LEU A CA 1
ATOM 785 C C . LEU A 1 97 ? -6.204 3.111 5.193 1.00 97.25 97 LEU A C 1
ATOM 787 O O . LEU A 1 97 ? -7.394 3.120 4.920 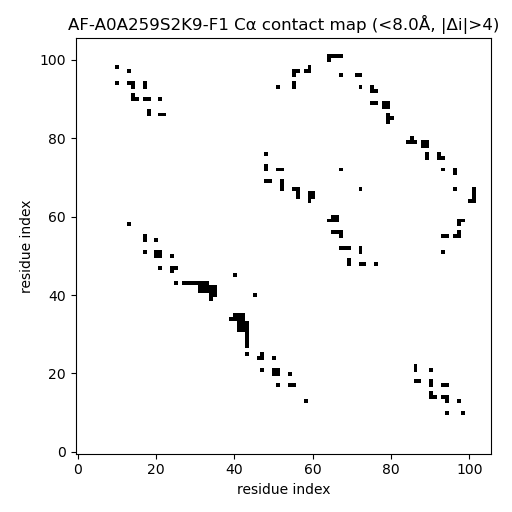1.00 97.25 97 LEU A O 1
ATOM 791 N N . VAL A 1 98 ? -5.684 2.120 5.921 1.00 97.94 98 VAL A N 1
ATOM 792 C CA . VAL A 1 98 ? -6.514 1.048 6.506 1.00 97.94 98 VAL A CA 1
ATOM 793 C C . VAL A 1 98 ? -7.489 1.599 7.549 1.00 97.94 98 VAL A C 1
ATOM 795 O O . VAL A 1 98 ? -8.641 1.158 7.628 1.00 97.94 98 VAL A O 1
ATOM 798 N N . HIS A 1 99 ? -7.049 2.566 8.349 1.00 94.69 99 HIS A N 1
ATOM 799 C CA . HIS A 1 99 ? -7.799 3.063 9.496 1.00 94.69 99 HIS A CA 1
ATOM 800 C C . HIS A 1 99 ? -8.644 4.308 9.224 1.00 94.69 99 HIS A C 1
ATOM 802 O O . HIS A 1 99 ? -9.574 4.556 9.999 1.00 94.69 99 HIS A O 1
ATOM 808 N N . GLU A 1 100 ? -8.390 5.035 8.140 1.00 90.25 100 GLU A N 1
ATOM 809 C CA . GLU A 1 100 ? -9.200 6.163 7.684 1.00 90.25 100 GLU A CA 1
ATOM 810 C C . GLU A 1 100 ? -10.599 5.714 7.226 1.00 90.25 100 GLU A C 1
ATOM 812 O O . GLU A 1 100 ? -10.801 4.641 6.644 1.00 90.25 100 GLU A O 1
ATOM 817 N N . GLU A 1 101 ? -11.610 6.543 7.478 1.00 71.38 101 GLU A N 1
ATOM 818 C CA . GLU A 1 101 ? -12.909 6.369 6.832 1.00 71.38 101 GLU A CA 1
ATOM 819 C C . GLU A 1 101 ? -12.763 6.704 5.347 1.00 71.38 101 GLU A C 1
ATOM 821 O O . GLU A 1 101 ? -12.324 7.795 4.991 1.00 71.38 101 GLU A O 1
ATOM 826 N N . SER A 1 102 ? -13.120 5.761 4.466 1.00 60.81 102 SER A N 1
ATOM 827 C CA . SER A 1 102 ? -13.239 6.085 3.043 1.00 60.81 102 SER A CA 1
ATOM 828 C C . SER A 1 102 ? -14.434 7.009 2.896 1.00 60.81 102 SER A C 1
ATOM 830 O O . SER A 1 102 ? -15.578 6.549 2.898 1.00 60.81 102 SER A O 1
ATOM 832 N N . PHE A 1 103 ? -14.181 8.302 2.749 1.00 50.56 103 PHE A N 1
ATOM 833 C CA . PHE A 1 103 ? -15.159 9.172 2.128 1.00 50.56 103 PHE A CA 1
ATOM 834 C C . PHE A 1 103 ? -15.181 8.779 0.659 1.00 50.56 103 PHE A C 1
ATOM 836 O O . PHE A 1 103 ? -14.215 9.033 -0.058 1.00 50.56 103 PHE A O 1
ATOM 843 N N . ALA A 1 104 ? -16.248 8.105 0.226 1.00 46.16 104 ALA A N 1
ATOM 844 C CA . ALA A 1 104 ? -16.525 7.973 -1.194 1.00 46.16 104 ALA A CA 1
ATOM 845 C C . ALA A 1 104 ? -16.462 9.390 -1.778 1.00 46.16 104 ALA A C 1
ATOM 847 O O . ALA A 1 104 ? -17.285 10.241 -1.434 1.00 46.16 104 ALA A O 1
ATOM 848 N N . ARG A 1 105 ? -15.420 9.679 -2.562 1.00 46.41 105 ARG A N 1
ATOM 849 C CA . ARG A 1 105 ? -15.370 10.919 -3.326 1.00 46.41 105 ARG A CA 1
ATOM 850 C C . ARG A 1 105 ? -16.482 10.799 -4.362 1.00 46.41 105 ARG A C 1
ATOM 852 O O . ARG A 1 105 ? -16.434 9.899 -5.196 1.00 46.41 105 ARG A O 1
ATOM 859 N N . ALA A 1 106 ? -17.517 11.613 -4.166 1.00 36.19 106 ALA A N 1
ATOM 860 C CA . ALA A 1 106 ? -18.668 11.742 -5.051 1.00 36.19 106 ALA A CA 1
ATOM 861 C C . ALA A 1 106 ? -18.249 12.188 -6.456 1.00 36.19 106 ALA A C 1
ATOM 863 O O . ALA A 1 106 ? -17.237 12.923 -6.556 1.00 36.19 106 ALA A O 1
#

Foldseek 3Di:
DVVVVVVVVLLVVLLVVLLVQLVVLVVCQVVFQDADPPPRDTRSVVSSLVSLQVSLQVLLVVVVAHGDDSVQLVVQQVVLPPDPCSSSSSSNSSSVSSPDHPPPPD

Solvent-accessible surface area (backbone atoms only — not comparable to full-atom values): 5938 Å² total; per-residue (Å²): 119,71,73,57,57,56,48,53,55,48,51,53,50,50,24,53,51,41,38,51,52,51,54,59,46,57,73,49,33,85,82,25,79,47,68,38,89,88,78,68,44,46,39,34,58,54,49,42,50,50,57,48,46,54,50,34,35,54,52,13,49,77,70,75,42,69,73,78,56,68,68,59,49,49,54,34,40,61,73,16,60,93,46,98,58,26,69,58,45,29,20,47,45,42,34,47,61,38,71,50,81,70,72,79,80,126

Mean predicted aligned error: 4.26 Å

Radius of gyration: 14.51 Å; Cα contacts (8 Å, |Δi|>4): 105; chains: 1; bounding box: 35×23×50 Å

pLDDT: mean 92.35, std 12.12, range [36.19, 98.75]